Protein AF-A0A380FKE5-F1 (afdb_monomer)

Secondary structure (DSSP, 8-state):
--GGG-HHHHHHHHHHHHHHS-HHHHHHHHHHHHHH-SSPPPHHHH-SS-----------GGGSHHHHHHH-HHHHHHHHHHHHHHHHHHHHHHHTT-

Structure (mmCIF, N/CA/C/O backbone):
data_AF-A0A380FKE5-F1
#
_entry.id   AF-A0A380FKE5-F1
#
loop_
_atom_site.group_PDB
_atom_site.id
_atom_site.type_symbol
_atom_site.label_atom_id
_atom_site.label_alt_id
_atom_site.label_comp_id
_atom_site.label_asym_id
_atom_site.label_entity_id
_atom_site.label_seq_id
_atom_site.pdbx_PDB_ins_code
_atom_site.Cartn_x
_atom_site.Cartn_y
_atom_site.Cartn_z
_atom_site.occupancy
_atom_site.B_iso_or_equiv
_atom_site.auth_seq_id
_atom_site.auth_comp_id
_atom_site.auth_asym_id
_atom_site.auth_atom_id
_atom_site.pdbx_PDB_model_num
ATOM 1 N N . MET A 1 1 ? -0.787 7.860 14.257 1.00 55.62 1 MET A N 1
ATOM 2 C CA . MET A 1 1 ? -1.461 8.299 13.022 1.00 55.62 1 MET A CA 1
ATOM 3 C C . MET A 1 1 ? -2.439 9.383 13.426 1.00 55.62 1 MET A C 1
ATOM 5 O O . MET A 1 1 ? -3.127 9.182 14.417 1.00 55.62 1 MET A O 1
ATOM 9 N N . ASN A 1 2 ? -2.432 10.536 12.760 1.00 63.91 2 ASN A N 1
ATOM 10 C CA . ASN A 1 2 ? -3.243 11.688 13.161 1.00 63.91 2 ASN A CA 1
ATOM 11 C C . ASN A 1 2 ? -4.629 11.645 12.490 1.00 63.91 2 ASN A C 1
ATOM 13 O O . ASN A 1 2 ? -4.987 12.543 11.740 1.00 63.91 2 ASN A O 1
ATOM 17 N N . PHE A 1 3 ? -5.365 10.547 12.699 1.00 66.75 3 PHE A N 1
ATOM 18 C CA . PHE A 1 3 ? -6.649 10.287 12.029 1.00 66.75 3 PHE A CA 1
ATOM 19 C C . PHE A 1 3 ? -7.713 11.348 12.335 1.00 66.75 3 PHE A C 1
ATOM 21 O O . PHE A 1 3 ? -8.535 11.654 11.484 1.00 66.75 3 PHE A O 1
ATOM 28 N N . ALA A 1 4 ? -7.649 11.964 13.518 1.00 66.31 4 ALA A N 1
ATOM 29 C CA . ALA A 1 4 ? -8.571 13.024 13.919 1.00 66.31 4 ALA A CA 1
ATOM 30 C C . ALA A 1 4 ? -8.481 14.287 13.040 1.00 66.31 4 ALA A C 1
ATOM 32 O O . ALA A 1 4 ? -9.448 15.036 12.961 1.00 66.31 4 ALA A O 1
ATOM 33 N N . ASN A 1 5 ? -7.344 14.510 12.372 1.00 76.75 5 ASN A N 1
ATOM 34 C CA . ASN A 1 5 ? -7.102 15.711 11.572 1.00 76.75 5 ASN A CA 1
ATOM 35 C C . ASN A 1 5 ? -7.169 15.445 10.058 1.00 76.75 5 ASN A C 1
ATOM 37 O O . ASN A 1 5 ? -6.948 16.369 9.281 1.00 76.75 5 ASN A O 1
ATOM 41 N N . ASP A 1 6 ? -7.419 14.201 9.633 1.00 81.75 6 ASP A N 1
ATOM 42 C CA . ASP A 1 6 ? -7.342 13.793 8.226 1.00 81.75 6 ASP A CA 1
ATOM 43 C C . ASP A 1 6 ? -8.454 12.782 7.889 1.00 81.75 6 ASP A C 1
ATOM 45 O O . ASP A 1 6 ? -8.280 11.557 7.929 1.00 81.75 6 ASP A O 1
ATOM 49 N N . ASP A 1 7 ? -9.641 13.326 7.609 1.00 82.25 7 ASP A N 1
ATOM 50 C CA . ASP A 1 7 ? -10.862 12.568 7.306 1.00 82.25 7 ASP A CA 1
ATOM 51 C C . ASP A 1 7 ? -10.730 11.761 6.004 1.00 82.25 7 ASP A C 1
ATOM 53 O O . ASP A 1 7 ? -11.123 10.594 5.949 1.00 82.25 7 ASP A O 1
ATOM 57 N N . LEU A 1 8 ? -10.092 12.335 4.975 1.00 84.81 8 LEU A N 1
ATOM 58 C CA . LEU A 1 8 ? -9.856 11.658 3.695 1.00 84.81 8 LEU A CA 1
ATOM 59 C C . LEU A 1 8 ? -9.019 10.394 3.900 1.00 84.81 8 LEU A C 1
ATOM 61 O O . LEU A 1 8 ? -9.382 9.308 3.445 1.00 84.81 8 LEU A O 1
ATOM 65 N N . LYS A 1 9 ? -7.910 10.526 4.631 1.00 78.56 9 LYS A N 1
ATOM 66 C CA . LYS A 1 9 ? -7.038 9.397 4.938 1.00 78.56 9 LYS A CA 1
ATOM 67 C C . LYS A 1 9 ? -7.775 8.332 5.738 1.00 78.56 9 LYS A C 1
ATOM 69 O O . LYS A 1 9 ? -7.627 7.149 5.451 1.00 78.56 9 LYS A O 1
ATOM 74 N N . THR A 1 10 ? -8.587 8.736 6.711 1.00 82.25 10 THR A N 1
ATOM 75 C CA . THR A 1 10 ? -9.381 7.805 7.525 1.00 82.25 10 THR A CA 1
ATOM 76 C C . THR A 1 10 ? -10.369 7.005 6.672 1.00 82.25 10 THR A C 1
ATOM 78 O O . THR A 1 10 ? -10.440 5.784 6.814 1.00 82.25 10 THR A O 1
ATOM 81 N N . LYS A 1 11 ? -11.073 7.663 5.743 1.00 83.88 11 LYS A N 1
ATOM 82 C CA . LYS A 1 11 ? -12.005 7.013 4.808 1.00 83.88 11 LYS A CA 1
ATOM 83 C C . LYS A 1 11 ? -11.309 6.027 3.876 1.00 83.88 11 LYS A C 1
ATOM 85 O O . LYS A 1 11 ? -11.759 4.892 3.781 1.00 83.88 11 LYS A O 1
ATOM 90 N N . LEU A 1 12 ? -10.181 6.417 3.279 1.00 83.62 12 LEU A N 1
ATOM 91 C CA . LEU A 1 12 ? -9.381 5.529 2.425 1.00 83.62 12 LEU A CA 1
ATOM 92 C C . LEU A 1 12 ? -8.934 4.268 3.169 1.00 83.62 12 LEU A C 1
ATOM 94 O O . LEU A 1 12 ? -9.011 3.167 2.637 1.00 83.62 12 LEU A O 1
ATOM 98 N N . TRP A 1 13 ? -8.496 4.413 4.421 1.00 77.00 13 TRP A N 1
ATOM 99 C CA . TRP A 1 13 ? -8.111 3.262 5.237 1.00 77.00 13 TRP A CA 1
ATOM 100 C C . TRP A 1 13 ? -9.291 2.344 5.556 1.00 77.00 13 TRP A C 1
ATOM 102 O O . TRP A 1 13 ? -9.133 1.125 5.517 1.00 77.00 13 TRP A O 1
ATOM 112 N N . LEU A 1 14 ? -10.463 2.905 5.862 1.00 80.69 14 LEU A N 1
ATOM 113 C CA . LEU A 1 14 ? -11.677 2.120 6.089 1.00 80.69 14 LEU A CA 1
ATOM 114 C C . LEU A 1 14 ? -12.103 1.366 4.832 1.00 80.69 14 LEU A C 1
ATOM 116 O O . LEU A 1 14 ? -12.373 0.172 4.912 1.00 80.69 14 LEU A O 1
ATOM 120 N N . GLU A 1 15 ? -12.107 2.034 3.682 1.00 82.69 15 GLU A N 1
ATOM 121 C CA . GLU A 1 15 ? -12.440 1.427 2.395 1.00 82.69 15 GLU A CA 1
ATOM 122 C C . GLU A 1 15 ? -11.472 0.290 2.056 1.00 82.69 15 GLU A C 1
ATOM 124 O O . GLU A 1 15 ? -11.906 -0.821 1.756 1.00 82.69 15 GLU A O 1
ATOM 129 N N . GLN A 1 16 ? -10.166 0.517 2.229 1.00 77.06 16 GLN A N 1
ATOM 130 C CA . GLN A 1 16 ? -9.146 -0.507 2.022 1.00 77.06 16 GLN A CA 1
ATOM 131 C C . GLN A 1 16 ? -9.384 -1.737 2.915 1.00 77.06 16 GLN A C 1
ATOM 133 O O . GLN A 1 16 ? -9.292 -2.873 2.450 1.00 77.06 16 GLN A O 1
ATOM 138 N N . LEU A 1 17 ? -9.699 -1.516 4.198 1.00 74.31 17 LEU A N 1
ATOM 139 C CA . LEU A 1 17 ? -9.936 -2.588 5.165 1.00 74.31 17 LEU A CA 1
ATOM 140 C C . LEU A 1 17 ? -11.246 -3.336 4.923 1.00 74.31 17 LEU A C 1
ATOM 142 O O . LEU A 1 17 ? -11.308 -4.527 5.196 1.00 74.31 17 LEU A O 1
ATOM 146 N N . MET A 1 18 ? -12.284 -2.649 4.451 1.00 77.50 18 MET A N 1
ATOM 147 C CA . MET A 1 18 ? -13.582 -3.255 4.164 1.00 77.50 18 MET A CA 1
ATOM 148 C C . MET A 1 18 ? -13.590 -4.021 2.841 1.00 77.50 18 MET A C 1
ATOM 150 O O . MET A 1 18 ? -14.239 -5.058 2.751 1.00 77.50 18 MET A O 1
ATOM 154 N N . MET A 1 19 ? -12.904 -3.510 1.815 1.00 74.06 19 MET A N 1
ATOM 155 C CA . MET A 1 19 ? -12.925 -4.103 0.475 1.00 74.06 19 MET A CA 1
ATOM 156 C C . MET A 1 19 ? -11.863 -5.179 0.268 1.00 74.06 19 MET A C 1
ATOM 158 O O . MET A 1 19 ? -12.123 -6.1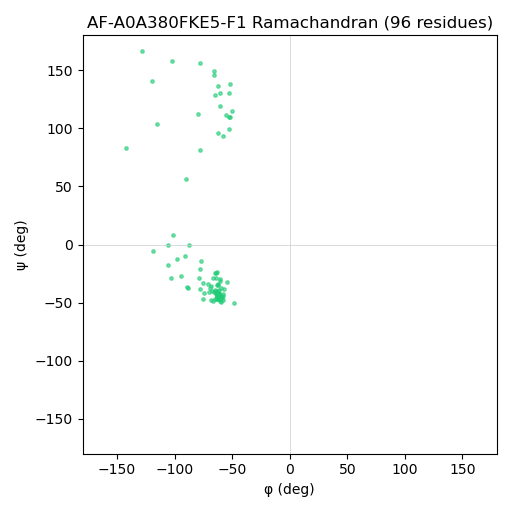59 -0.426 1.00 74.06 19 MET A O 1
ATOM 162 N N . TYR A 1 20 ? -10.666 -4.993 0.829 1.00 64.12 20 TYR A N 1
ATOM 163 C CA . TYR A 1 20 ? -9.497 -5.814 0.493 1.00 64.12 20 TYR A CA 1
ATOM 164 C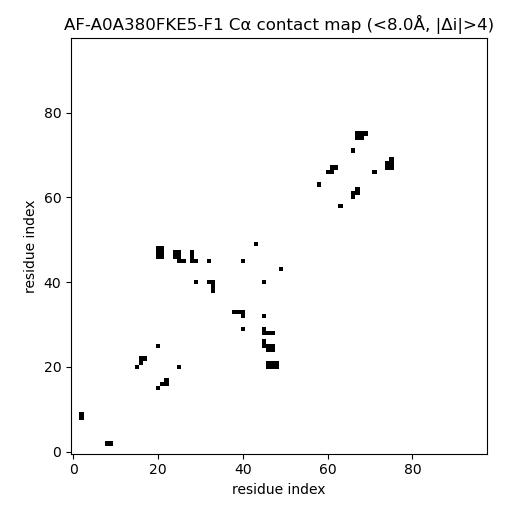 C . TYR A 1 20 ? -8.919 -6.591 1.676 1.00 64.12 20 TYR A C 1
ATOM 166 O O . TYR A 1 20 ? -7.994 -7.379 1.481 1.00 64.12 20 TYR A O 1
ATOM 174 N N . ALA A 1 21 ? -9.424 -6.383 2.892 1.00 64.44 21 ALA A N 1
ATOM 175 C CA . ALA A 1 21 ? -8.945 -7.074 4.083 1.00 64.44 21 ALA A CA 1
ATOM 176 C C . ALA A 1 21 ? -10.092 -7.725 4.866 1.00 64.44 21 ALA A C 1
ATOM 178 O O . ALA A 1 21 ? -11.267 -7.417 4.683 1.00 64.44 21 ALA A O 1
ATOM 179 N N . ASP A 1 22 ? -9.734 -8.604 5.802 1.00 76.56 22 ASP A N 1
ATOM 180 C CA . ASP A 1 22 ? -10.675 -9.141 6.783 1.00 76.56 22 ASP A CA 1
ATOM 181 C C . ASP A 1 22 ? -10.907 -8.095 7.888 1.00 76.56 22 ASP A C 1
ATOM 183 O O . ASP A 1 22 ? -10.274 -8.147 8.953 1.00 76.56 22 ASP A O 1
ATOM 187 N N . TYR A 1 23 ? -11.789 -7.119 7.629 1.00 79.31 23 TYR A N 1
ATOM 188 C CA . TYR A 1 23 ? -12.131 -6.041 8.571 1.00 79.31 23 TYR A CA 1
ATOM 189 C C . TYR A 1 23 ? -12.442 -6.580 9.974 1.00 79.31 23 TYR A C 1
ATOM 191 O O . TYR A 1 23 ? -11.839 -6.142 10.955 1.00 79.31 23 TYR A O 1
ATOM 199 N N . ASP A 1 24 ? -13.313 -7.587 10.073 1.00 81.81 24 ASP A N 1
ATOM 200 C CA . ASP A 1 24 ? -13.751 -8.144 11.357 1.00 81.81 24 ASP A CA 1
ATOM 201 C C . ASP A 1 24 ? -12.603 -8.783 12.145 1.00 81.81 24 ASP A C 1
ATOM 203 O O . ASP A 1 24 ? -12.464 -8.575 13.357 1.00 81.81 24 ASP A O 1
ATOM 207 N N . ARG A 1 25 ? -11.734 -9.534 11.462 1.00 81.88 25 ARG A N 1
ATOM 208 C CA . ARG A 1 25 ? -10.579 -10.185 12.098 1.00 81.88 25 ARG A CA 1
ATOM 209 C C . ARG A 1 25 ? -9.533 -9.164 12.520 1.00 81.88 25 ARG A C 1
ATOM 211 O O . ARG A 1 25 ? -9.005 -9.247 13.632 1.00 81.88 25 ARG A O 1
ATOM 218 N N . THR A 1 26 ? -9.293 -8.166 11.675 1.00 83.31 26 THR A N 1
ATOM 219 C CA . THR A 1 26 ? -8.382 -7.048 11.948 1.00 83.31 26 THR A CA 1
ATOM 220 C C . THR A 1 26 ? -8.875 -6.229 13.144 1.00 83.31 26 THR A C 1
ATOM 222 O O . THR A 1 26 ? -8.104 -5.907 14.053 1.00 83.31 26 THR A O 1
ATOM 225 N N . LEU A 1 27 ? -10.182 -5.963 13.227 1.00 85.44 27 LEU A N 1
ATOM 226 C CA . LEU A 1 27 ? -10.810 -5.284 14.360 1.00 85.44 27 LEU A CA 1
ATOM 227 C C . LEU A 1 27 ? -10.675 -6.099 15.652 1.00 85.44 27 LEU A C 1
ATOM 229 O O . LEU A 1 27 ? -10.337 -5.546 16.703 1.00 85.44 27 LEU A O 1
ATOM 233 N N . HIS A 1 28 ? -10.907 -7.412 15.589 1.00 86.94 28 HIS A N 1
ATOM 234 C CA . HIS A 1 28 ? -10.754 -8.296 16.742 1.00 86.94 28 HIS A CA 1
ATOM 235 C C . HIS A 1 28 ? -9.308 -8.310 17.263 1.00 86.94 28 HIS A C 1
ATOM 237 O O . HIS A 1 28 ? -9.085 -8.123 18.464 1.00 86.94 28 HIS A O 1
ATOM 243 N N . LYS A 1 29 ? -8.323 -8.455 16.366 1.00 86.06 29 LYS A N 1
ATOM 244 C CA . LYS A 1 29 ? -6.891 -8.381 16.700 1.00 86.06 29 LYS A CA 1
ATOM 245 C C . LYS A 1 29 ? -6.516 -7.035 17.302 1.00 86.06 29 LYS A C 1
ATOM 247 O O . LYS A 1 29 ? -5.874 -7.006 18.347 1.00 86.06 29 LYS A O 1
ATOM 252 N N . THR A 1 30 ? -6.990 -5.936 16.720 1.00 87.06 30 THR A N 1
ATOM 253 C CA . THR A 1 30 ? -6.762 -4.584 17.255 1.00 87.06 30 THR A CA 1
ATOM 254 C C . THR A 1 30 ? -7.299 -4.451 18.681 1.00 87.06 30 THR A C 1
ATOM 256 O O . THR A 1 30 ? -6.580 -4.011 19.576 1.00 87.06 30 THR A O 1
ATOM 259 N N . LYS A 1 31 ? -8.538 -4.897 18.937 1.00 87.75 31 LYS A N 1
ATOM 260 C CA . LYS A 1 31 ? -9.141 -4.882 20.284 1.00 87.75 31 LYS A CA 1
ATOM 261 C C . LYS A 1 31 ? -8.386 -5.762 21.279 1.00 87.75 31 LYS A C 1
ATOM 263 O O . LYS A 1 31 ? -8.350 -5.453 22.468 1.00 87.75 31 LYS A O 1
ATOM 268 N N . LYS A 1 32 ? -7.831 -6.889 20.834 1.00 88.81 32 LYS A N 1
ATOM 269 C CA . LYS A 1 32 ? -6.972 -7.738 21.667 1.00 88.81 32 LYS A CA 1
ATOM 270 C C . LYS A 1 32 ? -5.650 -7.031 21.984 1.00 88.81 32 LYS A C 1
ATOM 272 O O . LYS A 1 32 ? -5.306 -6.918 23.153 1.00 88.81 32 LYS A O 1
ATOM 277 N N . TYR A 1 33 ? -4.991 -6.462 20.977 1.00 88.50 33 TYR A N 1
ATOM 278 C CA . TYR A 1 33 ? -3.723 -5.748 21.130 1.00 88.50 33 TYR A CA 1
ATOM 279 C C . TYR A 1 33 ? -3.835 -4.564 22.097 1.00 88.50 33 TYR A C 1
ATOM 281 O O . TYR A 1 33 ? -3.024 -4.441 23.006 1.00 88.50 33 TYR A O 1
ATOM 289 N N . ILE A 1 34 ? -4.884 -3.741 21.971 1.00 87.31 34 ILE A N 1
ATOM 290 C CA . ILE A 1 34 ? -5.129 -2.597 22.869 1.00 87.31 34 ILE A CA 1
ATOM 291 C C . ILE A 1 34 ? -5.310 -3.040 24.331 1.00 87.31 34 ILE A C 1
ATOM 293 O O . ILE A 1 34 ? -4.960 -2.297 25.243 1.00 87.31 34 ILE A O 1
ATOM 297 N N . ARG A 1 35 ? -5.855 -4.240 24.575 1.00 88.38 35 ARG A N 1
ATOM 298 C CA . ARG A 1 35 ? -6.004 -4.782 25.936 1.00 88.38 35 ARG A CA 1
ATOM 299 C C . ARG A 1 35 ? -4.683 -5.277 26.521 1.00 88.38 35 ARG A C 1
ATOM 301 O O . ARG A 1 35 ? -4.499 -5.206 27.730 1.00 88.38 35 ARG A O 1
ATOM 308 N N . GLU A 1 36 ? -3.802 -5.808 25.681 1.00 91.00 36 GLU A N 1
ATOM 309 C CA . GLU A 1 36 ? -2.570 -6.481 26.108 1.00 91.00 36 GLU A CA 1
ATOM 310 C C . GLU A 1 36 ? -1.353 -5.545 26.128 1.00 91.00 36 GLU A C 1
ATOM 312 O O . GLU A 1 36 ? -0.424 -5.763 26.903 1.00 91.00 36 GLU A O 1
ATOM 317 N N . GLN A 1 37 ? -1.345 -4.499 25.298 1.00 89.69 37 GLN A N 1
ATOM 318 C CA . GLN A 1 37 ? -0.179 -3.652 25.055 1.00 89.69 37 GLN A CA 1
ATOM 319 C C . GLN A 1 37 ? -0.438 -2.193 25.433 1.00 89.69 37 GLN A C 1
ATOM 321 O O . GLN A 1 37 ? -1.494 -1.630 25.161 1.00 89.69 37 GLN A O 1
ATOM 326 N N . LYS A 1 38 ? 0.573 -1.544 26.027 1.00 85.44 38 LYS A N 1
ATOM 327 C CA . LYS A 1 38 ? 0.511 -0.116 26.400 1.00 85.44 38 LYS A CA 1
ATOM 328 C C . LYS A 1 38 ? 0.722 0.840 25.225 1.00 85.44 38 LYS A C 1
ATOM 330 O O . LYS A 1 38 ? 0.365 2.011 25.321 1.00 85.44 38 LYS A O 1
ATOM 335 N N . TYR A 1 39 ? 1.347 0.372 24.148 1.00 85.00 39 TYR A N 1
ATOM 336 C CA . TYR A 1 39 ? 1.725 1.204 23.008 1.00 85.00 39 TYR A CA 1
ATOM 337 C C . TYR A 1 39 ? 0.766 1.015 21.836 1.00 85.00 39 TYR A C 1
ATOM 339 O O . TYR A 1 39 ? 0.088 -0.001 21.722 1.00 85.00 39 TYR A O 1
ATOM 347 N N . LYS A 1 40 ? 0.714 2.011 20.948 1.00 81.69 40 LYS A N 1
ATOM 348 C CA . LYS A 1 40 ? -0.097 1.944 19.728 1.00 81.69 40 LYS A CA 1
ATOM 349 C C . LYS A 1 40 ? 0.386 0.790 18.825 1.00 81.69 40 LYS A C 1
ATOM 351 O O . LYS A 1 40 ? 1.600 0.679 18.640 1.00 81.69 40 LYS A O 1
ATOM 356 N N . PRO A 1 41 ? -0.520 -0.018 18.245 1.00 82.06 41 PRO A N 1
ATOM 357 C CA . PRO A 1 41 ? -0.127 -1.053 17.299 1.00 82.06 41 PRO A CA 1
ATOM 358 C C . PRO A 1 41 ? 0.458 -0.462 16.016 1.00 82.06 41 PRO A C 1
ATOM 360 O O . PRO A 1 41 ? 0.050 0.617 15.562 1.00 82.06 41 PRO A O 1
ATOM 363 N N . SER A 1 42 ? 1.378 -1.200 15.404 1.00 81.06 42 SER A N 1
ATOM 364 C CA . SER A 1 42 ? 1.715 -1.041 13.992 1.00 81.06 42 SER A CA 1
ATOM 365 C C . SER A 1 42 ? 0.656 -1.717 13.115 1.00 81.06 42 SER A C 1
ATOM 367 O O . SER A 1 42 ? -0.042 -2.636 13.541 1.00 81.06 42 SER A O 1
ATOM 369 N N . LEU A 1 43 ? 0.521 -1.277 11.861 1.00 76.06 43 LEU A N 1
ATOM 370 C CA . LEU A 1 43 ? -0.480 -1.840 10.948 1.00 76.06 43 LEU A CA 1
ATOM 371 C C . LEU A 1 43 ? -0.275 -3.352 10.727 1.00 76.06 43 LEU A C 1
ATOM 373 O O . LEU A 1 43 ? -1.237 -4.113 10.688 1.00 76.06 43 LEU A O 1
ATOM 377 N N . SER A 1 44 ? 0.979 -3.796 10.657 1.00 74.81 44 SER A N 1
ATOM 378 C CA . SER A 1 44 ? 1.358 -5.204 10.497 1.00 74.81 44 SER A CA 1
ATOM 379 C C . SER A 1 44 ? 0.976 -6.103 11.674 1.00 74.81 44 SER A C 1
ATOM 381 O O . SER A 1 44 ? 0.846 -7.309 11.488 1.00 74.81 44 SER A O 1
ATOM 383 N N . GLU A 1 45 ? 0.813 -5.550 12.877 1.00 77.50 45 GLU A N 1
ATOM 384 C CA . GLU A 1 45 ? 0.433 -6.325 14.069 1.00 77.50 45 GLU A CA 1
ATOM 385 C C . GLU A 1 45 ? -1.063 -6.636 14.108 1.00 77.50 45 GLU A C 1
ATOM 387 O O . GLU A 1 45 ? -1.477 -7.641 14.687 1.00 77.50 45 GLU A O 1
ATOM 392 N N . VAL A 1 46 ? -1.878 -5.767 13.507 1.00 81.19 46 VAL A N 1
ATOM 393 C CA . VAL A 1 46 ? -3.339 -5.863 13.579 1.00 81.19 46 VAL A CA 1
ATOM 394 C C . VAL A 1 46 ? -3.970 -6.427 12.317 1.00 81.19 46 VAL A C 1
ATOM 396 O O . VAL A 1 46 ? -5.009 -7.074 12.423 1.00 81.19 46 VAL A O 1
ATOM 399 N N . MET A 1 47 ? -3.344 -6.237 11.153 1.00 77.50 47 MET A N 1
ATOM 400 C CA . MET A 1 4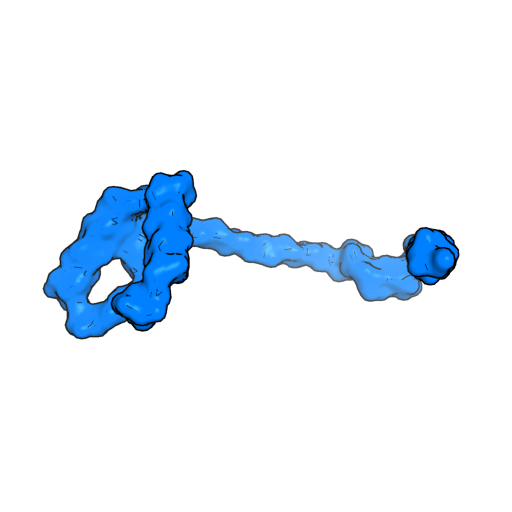7 ? -3.797 -6.819 9.888 1.00 77.50 47 MET A CA 1
ATOM 401 C C . MET A 1 47 ? -3.808 -8.350 9.964 1.00 77.50 47 MET A C 1
ATOM 403 O O . MET A 1 47 ? -2.827 -8.973 10.379 1.00 77.50 47 MET A O 1
ATOM 407 N N . ASP A 1 48 ? -4.920 -8.970 9.561 1.00 72.06 48 ASP A N 1
ATOM 408 C CA . ASP A 1 48 ? -5.001 -10.433 9.510 1.00 72.06 48 ASP A CA 1
ATOM 409 C C . ASP A 1 48 ? -4.241 -11.003 8.309 1.00 72.06 48 ASP A C 1
ATOM 411 O O . ASP A 1 48 ? -3.409 -11.901 8.456 1.00 72.06 48 ASP A O 1
ATOM 415 N N . SER A 1 49 ? -4.459 -10.411 7.136 1.00 69.50 49 SER A N 1
ATOM 416 C CA . SER A 1 49 ? -3.718 -10.719 5.922 1.00 69.50 49 SER A CA 1
ATOM 417 C C . SER A 1 49 ? -2.367 -10.011 5.949 1.00 69.50 49 SER A C 1
ATOM 419 O O . SER A 1 49 ? -2.289 -8.782 5.840 1.00 69.50 49 SER A O 1
ATOM 421 N N . LYS A 1 50 ? -1.278 -10.777 6.045 1.00 64.75 50 LYS A N 1
ATOM 422 C CA . LYS A 1 50 ? 0.033 -10.242 5.673 1.00 64.75 50 LYS A CA 1
ATOM 423 C C . LYS A 1 50 ? -0.015 -9.948 4.173 1.00 64.75 50 LYS A C 1
ATOM 425 O O . LYS A 1 50 ? -0.413 -10.849 3.432 1.00 64.75 50 LYS A O 1
ATOM 430 N N . PRO A 1 51 ? 0.357 -8.738 3.713 1.00 61.41 51 PRO A N 1
ATOM 431 C CA . PRO A 1 51 ? 0.554 -8.537 2.288 1.00 61.41 51 PRO A CA 1
ATOM 432 C C . PRO A 1 51 ? 1.521 -9.620 1.827 1.00 61.41 51 PRO A C 1
ATOM 434 O O . PRO A 1 51 ? 2.539 -9.859 2.486 1.00 61.41 51 PRO A O 1
ATOM 437 N N . THR A 1 52 ? 1.166 -10.328 0.755 1.00 59.44 52 THR A N 1
ATOM 438 C CA . THR A 1 52 ? 2.116 -11.204 0.079 1.00 59.44 52 THR A CA 1
ATOM 439 C C . THR A 1 52 ? 3.344 -10.356 -0.163 1.00 59.44 52 THR A C 1
ATOM 441 O O . THR A 1 52 ? 3.254 -9.345 -0.863 1.00 59.44 52 THR A O 1
ATOM 444 N N . LEU A 1 53 ? 4.454 -10.714 0.487 1.00 57.25 53 LEU A N 1
ATOM 445 C CA . LEU A 1 53 ? 5.745 -10.169 0.121 1.00 57.25 53 LEU A CA 1
ATOM 446 C C . LEU A 1 53 ? 5.830 -10.445 -1.371 1.00 57.25 53 LEU A C 1
ATOM 448 O O . LEU A 1 53 ? 5.830 -11.606 -1.786 1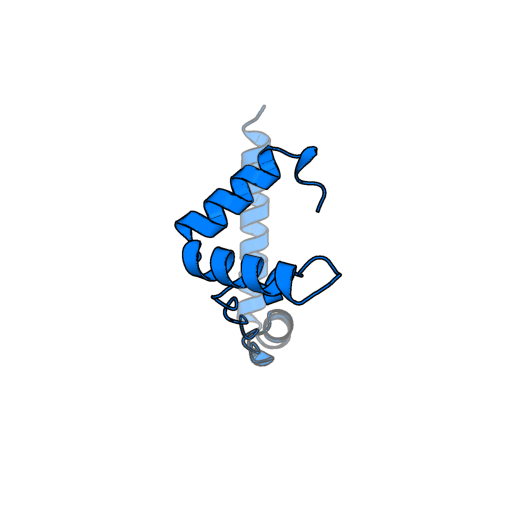.00 57.25 53 LEU A O 1
ATOM 452 N N . VAL A 1 54 ? 5.756 -9.384 -2.172 1.00 55.84 54 VAL A N 1
ATOM 453 C CA . VAL A 1 54 ? 6.146 -9.474 -3.564 1.00 55.84 54 VAL A CA 1
ATOM 454 C C . VAL A 1 54 ? 7.610 -9.825 -3.434 1.00 55.84 54 VAL A C 1
ATOM 456 O O . VAL A 1 54 ? 8.425 -8.967 -3.112 1.00 55.84 54 VAL A O 1
ATOM 459 N N . ASN A 1 55 ? 7.912 -11.122 -3.510 1.00 55.88 55 ASN A N 1
ATOM 460 C CA . ASN A 1 55 ? 9.266 -11.565 -3.732 1.00 55.88 55 ASN A CA 1
ATOM 461 C C . ASN A 1 55 ? 9.656 -10.772 -4.964 1.00 55.88 55 ASN A C 1
ATOM 463 O O . ASN A 1 55 ? 9.040 -10.967 -6.014 1.00 55.88 55 ASN A O 1
ATOM 467 N N . GLU A 1 56 ? 10.551 -9.801 -4.797 1.00 58.34 56 GLU A N 1
ATOM 468 C CA . GLU A 1 56 ? 11.227 -9.179 -5.917 1.00 58.34 56 GLU A CA 1
ATOM 469 C C . GLU A 1 56 ? 11.790 -10.368 -6.675 1.00 58.34 56 GLU A C 1
ATOM 471 O O . GLU A 1 56 ? 12.723 -11.029 -6.218 1.00 58.34 56 GLU A O 1
ATOM 476 N N . SER A 1 57 ? 11.088 -10.772 -7.733 1.00 60.34 57 SER A N 1
ATOM 477 C CA . SER A 1 57 ? 11.536 -11.843 -8.591 1.00 60.34 57 SER A CA 1
ATOM 478 C C . SER A 1 57 ? 12.906 -11.373 -9.019 1.00 60.34 57 SER A C 1
ATOM 480 O O . SER A 1 57 ? 12.992 -10.324 -9.657 1.00 60.34 57 SER A O 1
ATOM 482 N N . LEU A 1 58 ? 13.952 -12.057 -8.556 1.00 61.62 58 LEU A N 1
ATOM 483 C CA . LEU A 1 58 ? 15.323 -11.789 -8.951 1.00 61.62 58 LEU A CA 1
ATOM 484 C C . LEU A 1 58 ? 15.332 -11.959 -10.464 1.00 61.62 58 LEU A C 1
ATOM 486 O O . LEU A 1 58 ? 15.379 -13.081 -10.961 1.00 61.62 58 LEU A O 1
ATOM 490 N N . ILE A 1 59 ? 15.148 -10.852 -11.182 1.00 63.69 59 ILE A N 1
ATOM 491 C CA . ILE A 1 59 ? 15.213 -10.835 -12.633 1.00 63.69 59 ILE A CA 1
ATOM 492 C C . ILE A 1 59 ? 16.637 -11.304 -12.929 1.00 63.69 59 ILE A C 1
ATOM 494 O O . ILE A 1 59 ? 17.573 -10.670 -12.428 1.00 63.69 59 ILE A O 1
ATOM 498 N N . PRO A 1 60 ? 16.825 -12.425 -13.648 1.00 74.06 60 PRO A N 1
ATOM 499 C CA . PRO A 1 60 ? 18.159 -12.902 -13.979 1.00 74.06 60 PRO A CA 1
ATOM 500 C C . PRO A 1 60 ? 18.959 -11.762 -14.612 1.00 74.06 60 PRO A C 1
ATOM 502 O O . PRO A 1 60 ? 18.413 -11.006 -15.417 1.00 74.06 60 PRO A O 1
ATOM 505 N N . GLU A 1 61 ? 20.236 -11.609 -14.253 1.00 67.06 61 GLU A N 1
ATOM 506 C CA . GLU A 1 61 ? 21.050 -10.468 -14.707 1.00 67.06 61 GLU A CA 1
ATOM 507 C C . GLU A 1 61 ? 21.053 -10.328 -16.238 1.00 67.06 61 GLU A C 1
ATOM 509 O O . GLU A 1 61 ? 21.030 -9.217 -16.763 1.00 67.06 61 GLU A O 1
ATOM 514 N N . GLU A 1 62 ? 20.965 -11.449 -16.953 1.00 68.38 62 GLU A N 1
ATOM 515 C CA . GLU A 1 62 ? 20.895 -11.532 -18.415 1.00 68.38 62 GLU A CA 1
ATOM 516 C C . GLU A 1 62 ? 19.631 -10.886 -19.015 1.00 68.38 62 GLU A C 1
ATOM 518 O O . GLU A 1 62 ? 19.612 -10.442 -20.168 1.00 68.38 62 GLU A O 1
ATOM 523 N N . GLU A 1 63 ? 18.559 -10.788 -18.229 1.00 69.12 63 GLU A N 1
ATOM 524 C CA . GLU A 1 63 ? 17.313 -10.135 -18.624 1.00 69.12 63 GLU A CA 1
ATOM 525 C C . GLU A 1 63 ? 17.269 -8.651 -18.269 1.00 69.12 63 GLU A C 1
ATOM 527 O O . GLU A 1 63 ? 16.377 -7.925 -18.723 1.00 69.12 63 GLU A O 1
ATOM 532 N N . THR A 1 64 ? 18.244 -8.177 -17.492 1.00 77.62 64 THR A N 1
ATOM 533 C CA . THR A 1 64 ? 18.308 -6.772 -17.118 1.00 77.62 64 THR A CA 1
ATOM 534 C C . THR A 1 64 ? 18.565 -5.900 -18.338 1.00 77.62 64 THR A C 1
ATOM 536 O O . THR A 1 64 ? 19.275 -6.243 -19.289 1.00 77.62 64 THR A O 1
ATOM 539 N N . HIS A 1 65 ? 17.975 -4.711 -18.297 1.00 77.81 65 HIS A N 1
ATOM 540 C CA . HIS A 1 65 ? 18.104 -3.731 -19.361 1.00 77.81 65 HIS A CA 1
ATOM 541 C C . HIS A 1 65 ? 19.572 -3.367 -19.654 1.00 77.81 65 HIS A C 1
ATOM 543 O O . HIS A 1 65 ? 19.954 -3.202 -20.813 1.00 77.81 65 HIS A O 1
ATOM 549 N N . GLU A 1 66 ? 20.398 -3.271 -18.610 1.00 78.88 66 GLU A N 1
ATOM 550 C CA . GLU A 1 66 ? 21.817 -2.931 -18.730 1.00 78.88 66 GLU A CA 1
ATOM 551 C C . GLU A 1 66 ? 22.623 -4.025 -19.429 1.00 78.88 66 GLU A C 1
ATOM 553 O O . GLU A 1 66 ? 23.469 -3.715 -20.272 1.00 78.88 66 GLU A O 1
ATOM 558 N N . TYR A 1 67 ? 22.336 -5.293 -19.124 1.00 80.50 67 TYR A N 1
ATOM 559 C CA . TYR A 1 67 ? 22.984 -6.428 -19.769 1.00 80.50 67 TYR A CA 1
ATOM 560 C C . TYR A 1 67 ? 22.597 -6.515 -21.248 1.00 80.50 67 TYR A C 1
ATOM 562 O O . TYR A 1 67 ? 23.469 -6.557 -22.118 1.00 80.50 67 TYR A O 1
ATOM 570 N N . ARG A 1 68 ? 21.296 -6.428 -21.559 1.00 79.56 68 ARG A N 1
ATOM 571 C CA . ARG A 1 68 ? 20.798 -6.485 -22.945 1.00 79.56 68 ARG A CA 1
ATOM 572 C C . ARG A 1 68 ? 21.325 -5.339 -23.810 1.00 79.56 68 ARG A C 1
ATOM 574 O O . ARG A 1 68 ? 21.644 -5.553 -24.969 1.00 79.56 68 ARG A O 1
ATOM 581 N N . MET A 1 69 ? 21.511 -4.140 -23.254 1.00 79.88 69 MET A N 1
ATOM 582 C CA . MET A 1 69 ? 22.124 -3.019 -23.987 1.00 79.88 69 MET A CA 1
ATOM 583 C C . MET A 1 69 ? 23.604 -3.247 -24.339 1.00 79.88 69 MET A C 1
ATOM 585 O O . MET A 1 69 ? 24.076 -2.681 -25.325 1.00 79.88 69 MET A O 1
ATOM 589 N N . LYS A 1 70 ? 24.341 -4.032 -23.542 1.00 82.50 70 LYS A N 1
ATOM 590 C CA . LYS A 1 70 ? 25.771 -4.318 -23.763 1.00 82.50 70 LYS A CA 1
ATOM 591 C C . LYS A 1 70 ? 26.001 -5.546 -24.642 1.00 82.50 70 LYS A C 1
ATOM 593 O O . LYS A 1 70 ? 26.948 -5.551 -25.424 1.00 82.50 70 LYS A O 1
ATOM 598 N N . HIS A 1 71 ? 25.160 -6.568 -24.498 1.00 81.44 71 HIS A N 1
ATOM 599 C CA . HIS A 1 71 ? 25.375 -7.884 -25.101 1.00 81.44 71 HIS A CA 1
ATOM 600 C C . HIS A 1 71 ? 24.480 -8.178 -26.312 1.00 81.44 71 HIS A C 1
ATOM 602 O O . HIS A 1 71 ? 24.834 -9.050 -27.100 1.00 81.44 71 HIS A O 1
ATOM 608 N N . ASP A 1 72 ? 23.378 -7.443 -26.505 1.00 84.31 72 ASP A N 1
ATOM 609 C CA . ASP A 1 72 ? 22.473 -7.609 -27.646 1.00 84.31 72 ASP A CA 1
ATOM 610 C C . ASP A 1 72 ? 22.455 -6.348 -28.547 1.00 84.31 72 ASP A C 1
ATOM 612 O O . ASP A 1 72 ? 21.824 -5.328 -28.227 1.00 84.31 72 ASP A O 1
ATOM 616 N N . PRO A 1 73 ? 23.132 -6.398 -29.712 1.00 84.62 73 PRO A N 1
ATOM 617 C CA . PRO A 1 73 ? 23.142 -5.305 -30.680 1.00 84.62 73 PRO A CA 1
ATOM 618 C C . PRO A 1 73 ? 21.766 -5.009 -31.294 1.00 84.62 73 PRO A C 1
ATOM 620 O O . PRO A 1 73 ? 21.516 -3.869 -31.699 1.00 84.62 73 PRO A O 1
ATOM 623 N N . GLU A 1 74 ? 20.881 -6.002 -31.404 1.00 85.62 74 GLU A N 1
ATOM 624 C CA . GLU A 1 74 ? 19.540 -5.822 -31.970 1.00 85.62 74 GLU A CA 1
ATOM 625 C C . GLU A 1 74 ? 18.629 -5.083 -30.992 1.00 85.62 74 GLU A C 1
ATOM 627 O O . GLU A 1 74 ? 17.929 -4.143 -31.384 1.00 85.62 74 GLU A O 1
ATOM 632 N N . TYR A 1 75 ? 18.703 -5.431 -29.705 1.00 82.88 75 TYR A N 1
ATOM 633 C CA . TYR A 1 75 ? 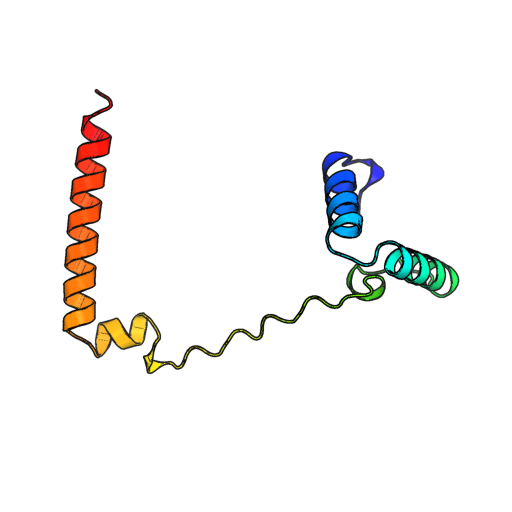17.962 -4.74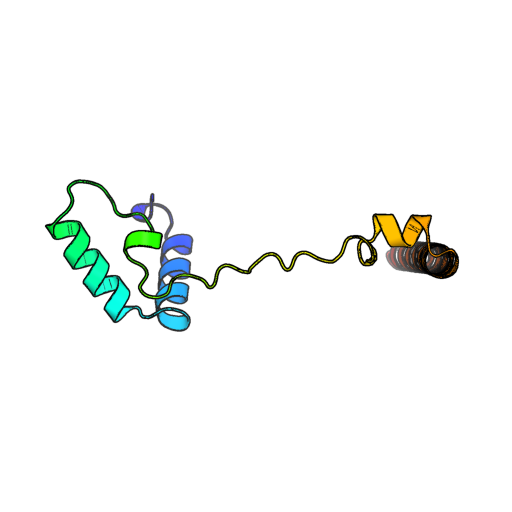3 -28.649 1.00 82.88 75 TYR A CA 1
ATOM 634 C C . TYR A 1 75 ? 18.333 -3.254 -28.562 1.00 82.88 75 TYR A C 1
ATOM 636 O O . TYR A 1 75 ? 17.453 -2.388 -28.499 1.00 82.88 75 TYR A O 1
ATOM 644 N N . SER A 1 76 ? 19.631 -2.941 -28.638 1.00 82.88 76 SER A N 1
ATOM 645 C CA . SER A 1 76 ? 20.122 -1.557 -28.649 1.00 82.88 76 SER A CA 1
ATOM 646 C C . SER A 1 76 ? 19.582 -0.765 -29.851 1.00 82.88 76 SER A C 1
ATOM 648 O O . SER A 1 76 ? 18.985 0.305 -29.683 1.00 82.88 76 SER A O 1
ATOM 650 N N . LYS A 1 77 ? 19.671 -1.333 -31.064 1.00 87.75 77 LYS A N 1
ATOM 651 C CA . LYS A 1 77 ? 19.157 -0.703 -32.294 1.00 87.75 77 LYS A CA 1
ATOM 652 C C . LYS A 1 77 ? 17.648 -0.466 -32.245 1.00 87.75 77 LYS A C 1
ATOM 654 O O . LYS A 1 77 ? 17.188 0.621 -32.602 1.00 87.75 77 LYS A O 1
ATOM 659 N N . ASN A 1 78 ? 16.872 -1.443 -31.776 1.00 87.38 78 ASN A N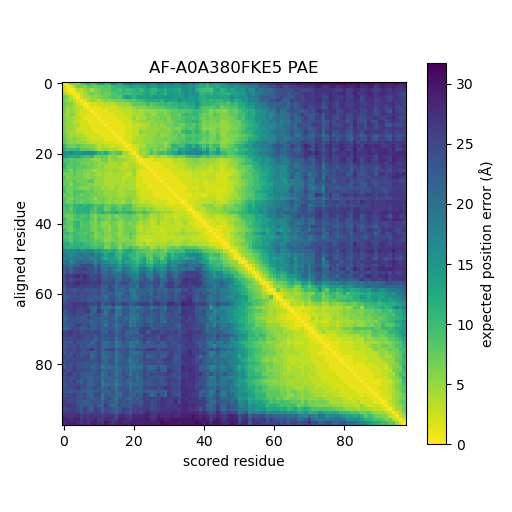 1
ATOM 660 C CA . ASN A 1 78 ? 15.422 -1.294 -31.630 1.00 87.38 78 ASN A CA 1
ATOM 661 C C . ASN A 1 78 ? 15.065 -0.172 -30.651 1.00 87.38 78 ASN A C 1
ATOM 663 O O . ASN A 1 78 ? 14.146 0.613 -30.902 1.00 87.38 78 ASN A O 1
ATOM 667 N N . ARG A 1 79 ? 15.820 -0.034 -29.560 1.00 88.12 79 ARG A N 1
ATOM 668 C CA . ARG A 1 79 ? 15.584 1.024 -28.580 1.00 88.12 79 ARG A CA 1
ATOM 669 C C . ARG A 1 79 ? 15.913 2.415 -29.109 1.00 88.12 79 ARG A C 1
ATOM 671 O O . ARG A 1 79 ? 15.169 3.358 -28.837 1.00 88.12 79 ARG A O 1
ATOM 678 N N . GLU A 1 80 ? 16.969 2.555 -29.902 1.00 87.19 80 GLU A N 1
ATOM 679 C CA . GLU A 1 80 ? 17.263 3.813 -30.591 1.00 87.19 80 GLU A CA 1
ATOM 680 C C . GLU A 1 80 ? 16.162 4.198 -31.585 1.00 87.19 80 GLU A C 1
ATOM 682 O O . GLU A 1 80 ? 15.763 5.364 -31.648 1.00 87.19 80 GLU A O 1
ATOM 687 N N . GLN A 1 81 ? 15.624 3.229 -32.331 1.00 90.12 81 GLN A N 1
ATOM 688 C CA . GLN A 1 81 ? 14.504 3.468 -33.243 1.00 90.12 81 GLN A CA 1
ATOM 689 C C . GLN A 1 81 ? 13.235 3.892 -32.495 1.00 90.12 81 GLN A C 1
ATOM 691 O O . GLN A 1 81 ? 12.567 4.837 -32.915 1.00 90.12 81 GLN A O 1
ATOM 696 N N . LEU A 1 82 ? 12.920 3.245 -31.370 1.00 90.19 82 LEU A N 1
ATOM 697 C CA . LEU A 1 82 ? 11.798 3.632 -30.509 1.00 90.19 82 LEU A CA 1
ATOM 698 C C . LEU A 1 82 ? 11.978 5.046 -29.952 1.00 90.19 82 LEU A C 1
ATOM 700 O O . LEU A 1 82 ? 11.038 5.838 -29.985 1.00 90.19 82 LEU A O 1
ATOM 704 N N . LYS A 1 83 ? 13.193 5.402 -29.518 1.00 90.56 83 LYS A N 1
ATOM 705 C CA . LYS A 1 83 ? 13.508 6.755 -29.042 1.00 90.56 83 LYS A CA 1
ATOM 706 C C . LYS A 1 83 ? 13.303 7.802 -30.139 1.00 90.56 83 LYS A C 1
ATOM 708 O O . LYS A 1 83 ? 12.700 8.838 -29.873 1.00 90.56 83 LYS A O 1
ATOM 713 N N . LYS A 1 84 ? 13.741 7.520 -31.372 1.00 90.75 84 LYS A N 1
ATOM 714 C CA . LYS A 1 84 ? 13.517 8.397 -32.536 1.00 90.75 84 LYS A CA 1
ATOM 715 C C . LYS A 1 84 ? 12.030 8.547 -32.866 1.00 90.75 84 LYS A C 1
ATOM 717 O O . LYS A 1 84 ? 11.571 9.664 -33.084 1.00 90.75 84 LYS A O 1
ATOM 722 N N . LYS A 1 85 ? 11.268 7.448 -32.860 1.00 90.62 85 LYS A N 1
ATOM 723 C CA . LYS A 1 85 ? 9.811 7.476 -33.080 1.00 90.62 85 LYS A CA 1
ATOM 724 C C . LYS A 1 85 ? 9.096 8.301 -32.012 1.00 90.62 85 LYS A C 1
ATOM 726 O O . LYS A 1 85 ? 8.275 9.143 -32.351 1.00 90.62 85 LYS A O 1
ATOM 731 N N . TRP A 1 86 ? 9.453 8.112 -30.744 1.00 90.50 86 TRP A N 1
ATOM 732 C CA . TRP A 1 86 ? 8.879 8.870 -29.636 1.00 90.50 86 TRP A CA 1
ATOM 733 C C . TRP A 1 86 ? 9.210 10.364 -29.717 1.00 90.50 86 TRP A C 1
ATOM 735 O O . TRP A 1 86 ? 8.336 11.194 -29.501 1.00 90.50 86 TRP A O 1
ATOM 745 N N . GLN A 1 87 ? 10.444 10.723 -30.083 1.00 88.88 87 GLN A N 1
ATOM 746 C CA . GLN A 1 87 ? 10.824 12.124 -30.299 1.00 88.88 87 GLN A CA 1
ATOM 747 C C . GLN A 1 87 ? 10.021 12.776 -31.431 1.00 88.88 87 GLN A C 1
ATOM 749 O O . GLN A 1 87 ? 9.559 13.899 -31.254 1.00 88.88 87 GLN A O 1
ATOM 754 N N . LYS A 1 88 ? 9.811 12.063 -32.546 1.00 89.31 88 LYS A N 1
ATOM 755 C CA . LYS A 1 88 ? 8.995 12.537 -33.673 1.00 89.31 88 LYS A CA 1
ATOM 756 C C . LYS A 1 88 ? 7.535 12.756 -33.266 1.00 89.31 88 LYS A C 1
ATOM 758 O O . LYS A 1 88 ? 6.983 13.821 -33.509 1.00 89.31 88 LYS A O 1
ATOM 763 N N . MET A 1 89 ? 6.953 11.789 -32.564 1.00 88.06 89 MET A N 1
ATOM 764 C CA . MET A 1 89 ? 5.581 11.874 -32.059 1.00 88.06 89 MET A CA 1
ATOM 765 C C . MET A 1 89 ? 5.416 13.011 -31.042 1.00 88.06 89 MET A C 1
ATOM 767 O O . MET A 1 89 ? 4.444 13.752 -31.093 1.00 88.06 89 MET A O 1
ATOM 771 N N . LYS A 1 90 ? 6.406 13.212 -30.162 1.00 87.69 90 LYS A N 1
ATOM 772 C CA . LYS A 1 90 ? 6.422 14.332 -29.216 1.00 87.69 90 LYS A CA 1
ATOM 773 C C . LYS A 1 90 ? 6.502 15.685 -29.928 1.00 87.69 90 LYS A C 1
ATOM 775 O O . LYS A 1 90 ? 5.842 16.615 -29.489 1.00 87.69 90 LYS A O 1
ATOM 780 N N . SER A 1 91 ? 7.309 15.815 -30.983 1.00 85.62 91 SER A N 1
ATOM 781 C CA . SER A 1 91 ? 7.367 17.061 -31.759 1.00 85.62 91 SER A CA 1
ATOM 782 C C . SER A 1 91 ? 6.085 17.324 -32.543 1.00 85.62 91 SER A C 1
ATOM 784 O O . SER A 1 91 ? 5.692 18.473 -32.655 1.0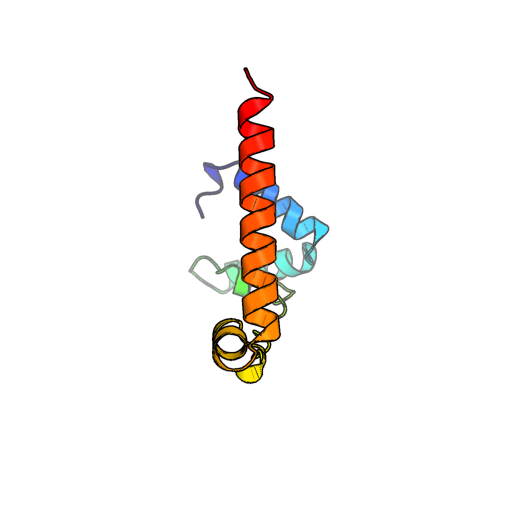0 85.62 91 SER A O 1
ATOM 786 N N . GLU A 1 92 ? 5.433 16.279 -33.057 1.00 83.81 92 GLU A N 1
ATOM 787 C CA . GLU A 1 92 ? 4.140 16.399 -33.744 1.00 83.81 92 GLU A CA 1
ATOM 788 C C . GLU A 1 92 ? 3.057 16.868 -32.758 1.00 83.81 92 GLU A C 1
ATOM 790 O O . GLU A 1 92 ? 2.403 17.868 -33.012 1.00 83.81 92 GLU A O 1
ATOM 795 N N . TRP A 1 93 ? 2.971 16.260 -31.571 1.00 80.38 93 TRP A N 1
ATOM 796 C CA . TRP A 1 93 ? 2.041 16.690 -30.516 1.00 80.38 93 TRP A CA 1
ATOM 797 C C . TRP A 1 93 ? 2.274 18.109 -29.997 1.00 80.38 93 TRP A C 1
ATOM 799 O O . TRP A 1 93 ? 1.320 18.780 -29.638 1.00 80.38 93 TRP A O 1
ATOM 809 N N . MET A 1 94 ? 3.525 18.567 -29.937 1.00 74.62 94 MET A N 1
ATOM 810 C CA . MET A 1 94 ? 3.847 19.933 -29.502 1.00 74.62 94 MET A CA 1
ATOM 811 C C . MET A 1 94 ? 3.585 20.992 -30.583 1.00 74.62 94 MET A C 1
ATOM 813 O O . MET A 1 94 ? 3.595 22.172 -30.259 1.00 74.62 94 MET A O 1
ATOM 817 N N . ASN A 1 95 ? 3.393 20.587 -31.843 1.00 65.06 95 ASN A N 1
ATOM 818 C CA . ASN A 1 95 ? 3.099 21.488 -32.960 1.00 65.06 95 ASN A CA 1
ATOM 819 C C . ASN A 1 95 ? 1.596 21.566 -33.292 1.00 65.06 95 ASN A C 1
ATOM 821 O O . ASN A 1 95 ? 1.217 22.436 -34.064 1.00 65.06 95 ASN A O 1
ATOM 825 N N . ASP A 1 96 ? 0.763 20.670 -32.750 1.00 58.59 96 ASP A N 1
ATOM 826 C CA . ASP A 1 96 ? -0.700 20.667 -32.940 1.00 58.59 96 ASP A CA 1
ATOM 827 C C . ASP A 1 96 ? -1.449 21.551 -31.906 1.00 58.59 96 ASP A C 1
ATOM 829 O O . ASP A 1 96 ? -2.675 21.643 -31.957 1.00 58.59 96 ASP A O 1
ATOM 833 N N . ASP A 1 97 ? -0.725 22.189 -30.974 1.00 56.72 97 ASP A N 1
ATOM 834 C CA . ASP A 1 97 ? -1.251 23.078 -29.916 1.00 56.72 97 ASP A CA 1
ATOM 835 C C . ASP A 1 97 ? -1.070 24.597 -30.223 1.00 56.72 97 ASP A C 1
ATOM 837 O O . ASP A 1 97 ? -1.353 25.424 -29.353 1.00 56.72 97 ASP A O 1
ATOM 841 N N . ASP A 1 98 ? -0.631 24.968 -31.439 1.00 47.25 98 ASP A N 1
ATOM 842 C CA . ASP A 1 98 ? -0.577 26.350 -31.990 1.00 47.25 98 ASP A CA 1
ATOM 843 C C . ASP A 1 98 ? -1.611 26.533 -33.126 1.00 47.25 98 ASP A C 1
ATOM 845 O O . ASP A 1 98 ? -2.205 27.635 -33.233 1.00 47.25 98 ASP A O 1
#

pLDDT: mean 77.83, std 10.46, range [47.25, 91.0]

Sequence (98 aa):
MNFANDDLKTKLWLEQLMMYADYDRTLHKTKKYIREQKYKPSLSEVMDSKPTLVNESLIPEEETHEYRMKHDPEYSKNREQLKKKWQKMKSEWMNDDD

Mean predicted aligned error: 14.91 Å

Radius of gyration: 24.77 Å; Cα contacts (8 Å, |Δi|>4): 42; chains: 1; bounding box: 40×39×60 Å

Organism: Staphylococcus gallinarum (NCBI:txid1293)

Solvent-accessible surface area (backbone atoms only — not comparable to full-atom values): 5965 Å² total; per-residue (Å²): 131,71,53,94,82,32,65,68,61,46,50,53,52,49,50,49,32,64,76,78,44,57,43,70,57,20,51,51,41,40,59,49,45,62,74,76,42,96,63,85,80,55,71,81,76,26,44,69,70,71,76,76,75,75,70,75,70,79,71,54,65,78,74,35,70,72,42,34,56,74,74,32,72,64,59,39,53,52,50,53,51,50,49,51,51,50,52,51,52,51,54,51,62,66,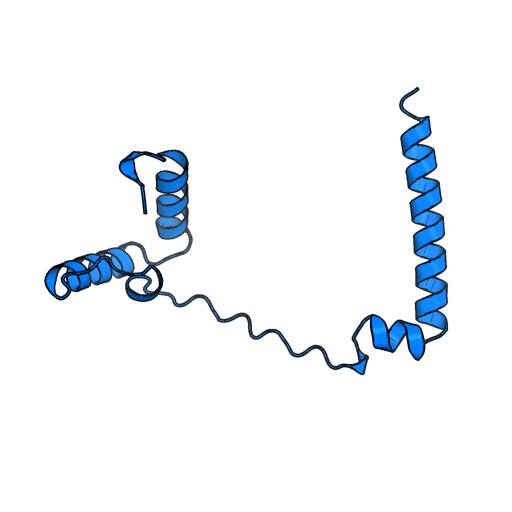62,75,78,118

Foldseek 3Di:
DPCVVCVPVVVVVVCCCVPPFVVVQLVVQLVVCVVVDPDHDDSCSRGPDDPPPPPPPPCPPCNDPVNCCVPPPVSVVVVVVVVVVVVVVVVVVVVVVD